Protein AF-A0A6J7JPD9-F1 (afdb_monomer_lite)

pLDDT: mean 81.33, std 16.82, range [36.91, 97.31]

Foldseek 3Di:
DEEAPDDLVVVLVCLVVVPPDYYHVQQHDDDPDDDDGPPVVVVSNVVSNPPDPPQDFQLVQFDAAAEDEDDDDPPDQLPDDDDDDDDDDDPKDGKYFYAYPQQAGAFIDTPNHTDSHNDGAAEDERGDGLVVVLVVLCVDDPSRSQPWHFYAYPSNHGRGTGGSVSSVVVVVVSVVSD

Radius of gyration: 22.22 Å; chains: 1; bounding box: 48×36×57 Å

Organism: NCBI:txid449393

Structure (mmCIF, N/CA/C/O backbone):
data_AF-A0A6J7JPD9-F1
#
_entry.id   AF-A0A6J7JPD9-F1
#
loop_
_atom_site.group_PDB
_atom_site.id
_atom_site.type_symbol
_atom_site.label_atom_id
_atom_site.label_alt_id
_atom_site.label_comp_id
_atom_site.label_asym_id
_atom_site.label_entity_id
_atom_site.label_seq_id
_atom_site.pdbx_PDB_ins_code
_atom_site.Cartn_x
_atom_site.Cartn_y
_atom_site.Cartn_z
_atom_site.occupancy
_atom_site.B_iso_or_equiv
_atom_site.auth_seq_id
_atom_site.auth_comp_id
_atom_site.auth_asym_id
_atom_site.auth_atom_id
_atom_site.pdbx_PDB_model_num
ATOM 1 N N . MET A 1 1 ? -27.620 8.299 16.646 1.00 77.81 1 MET A N 1
ATOM 2 C CA . MET A 1 1 ? -26.888 8.767 17.838 1.00 77.81 1 MET A CA 1
ATOM 3 C C . MET A 1 1 ? -27.463 8.027 19.031 1.00 77.81 1 MET A C 1
ATOM 5 O O . MET A 1 1 ? -28.676 7.868 19.067 1.00 77.81 1 MET A O 1
ATOM 9 N N . ALA A 1 2 ? -26.618 7.514 19.923 1.00 90.19 2 ALA A N 1
ATOM 10 C CA . ALA A 1 2 ? -27.039 6.839 21.150 1.00 90.19 2 ALA A CA 1
ATOM 11 C C . ALA A 1 2 ? -26.548 7.610 22.380 1.00 90.19 2 ALA A C 1
ATOM 13 O O . ALA A 1 2 ? -25.462 8.187 22.361 1.00 90.19 2 ALA A O 1
ATOM 14 N N . GLU A 1 3 ? -27.339 7.612 23.445 1.00 93.00 3 GLU A N 1
ATOM 15 C CA . GLU A 1 3 ? -27.052 8.341 24.682 1.00 93.00 3 GLU A CA 1
ATOM 16 C C . GLU A 1 3 ? -27.226 7.421 25.891 1.00 93.00 3 GLU A C 1
ATOM 18 O O . GLU A 1 3 ? -27.895 6.392 25.792 1.00 93.00 3 GLU A O 1
ATOM 23 N N . GLY A 1 4 ? -26.622 7.782 27.025 1.00 93.00 4 GLY A N 1
ATOM 24 C CA . GLY A 1 4 ? -26.762 7.027 28.272 1.00 93.00 4 GLY A CA 1
ATOM 25 C C . GLY A 1 4 ? -26.051 5.670 28.274 1.00 93.00 4 GLY A C 1
ATOM 26 O O . GLY A 1 4 ? -26.522 4.736 28.908 1.00 93.00 4 GLY A O 1
ATOM 27 N N . ILE A 1 5 ? -24.930 5.531 27.560 1.00 94.25 5 ILE A N 1
ATOM 28 C CA . ILE A 1 5 ? -24.131 4.295 27.567 1.00 94.25 5 ILE A CA 1
ATOM 29 C C . ILE A 1 5 ? -23.427 4.149 28.921 1.00 94.25 5 ILE A C 1
ATOM 31 O O . ILE A 1 5 ? -22.483 4.886 29.221 1.00 94.25 5 ILE A O 1
ATOM 35 N N . GLU A 1 6 ? -23.854 3.182 29.725 1.00 95.06 6 GLU A N 1
ATOM 36 C CA . GLU A 1 6 ? -23.340 2.978 31.083 1.00 95.06 6 GLU A CA 1
ATOM 37 C C . GLU A 1 6 ? -22.642 1.628 31.252 1.00 95.06 6 GLU A C 1
ATOM 39 O O . GLU A 1 6 ? -21.789 1.479 32.127 1.00 95.06 6 GLU A O 1
ATOM 44 N N . ARG A 1 7 ? -22.959 0.641 30.404 1.00 92.81 7 ARG A N 1
ATOM 45 C CA . ARG A 1 7 ? -22.472 -0.738 30.540 1.00 92.81 7 ARG A CA 1
ATOM 46 C C . ARG A 1 7 ? -21.752 -1.228 29.279 1.00 92.81 7 ARG A C 1
ATOM 48 O O . ARG A 1 7 ? -22.239 -1.008 28.170 1.00 92.81 7 ARG A O 1
ATOM 55 N N . PRO A 1 8 ? -20.657 -2.009 29.402 1.00 89.44 8 PRO A N 1
ATOM 56 C CA . PRO A 1 8 ? -19.958 -2.581 28.244 1.00 89.44 8 PRO A CA 1
ATOM 57 C C . PRO A 1 8 ? -20.851 -3.420 27.318 1.00 89.44 8 PRO A C 1
ATOM 59 O O . PRO A 1 8 ? -20.607 -3.487 26.117 1.00 89.44 8 PRO A O 1
ATOM 62 N N . GLY A 1 9 ? -21.890 -4.063 27.863 1.00 86.88 9 GLY A N 1
ATOM 63 C CA . GLY A 1 9 ? -22.878 -4.800 27.071 1.00 86.88 9 GLY A CA 1
ATOM 64 C C . GLY A 1 9 ? -23.703 -3.905 26.143 1.00 86.88 9 GLY A C 1
ATOM 65 O O . GLY A 1 9 ? -23.942 -4.281 25.002 1.00 86.88 9 GLY A O 1
ATOM 66 N N . GLU A 1 10 ? -24.076 -2.705 26.594 1.00 92.12 10 GLU A N 1
ATOM 67 C CA . GLU A 1 10 ? -24.809 -1.720 25.785 1.00 92.12 10 GLU A CA 1
ATOM 68 C C . GLU A 1 10 ? -23.926 -1.181 24.666 1.00 92.12 10 GLU A C 1
ATOM 70 O O . GLU A 1 10 ? -24.356 -1.115 23.517 1.00 92.12 10 GLU A O 1
ATOM 75 N N . LEU A 1 11 ? -22.663 -0.878 24.987 1.00 91.50 11 LEU A N 1
ATOM 76 C CA . LEU A 1 11 ? -21.678 -0.456 23.998 1.00 91.50 11 LEU A CA 1
ATOM 77 C C . LEU A 1 11 ? -21.506 -1.512 22.899 1.00 91.50 11 LEU A C 1
ATOM 79 O O . LEU A 1 11 ? -21.561 -1.177 21.721 1.00 91.50 11 LEU A O 1
ATOM 83 N N . ARG A 1 12 ? -21.366 -2.791 23.269 1.00 87.31 12 ARG A N 1
ATOM 84 C CA . ARG A 1 12 ? -21.269 -3.899 22.306 1.00 87.31 12 ARG A CA 1
ATOM 85 C C . ARG A 1 12 ? -22.507 -4.012 21.414 1.00 87.31 1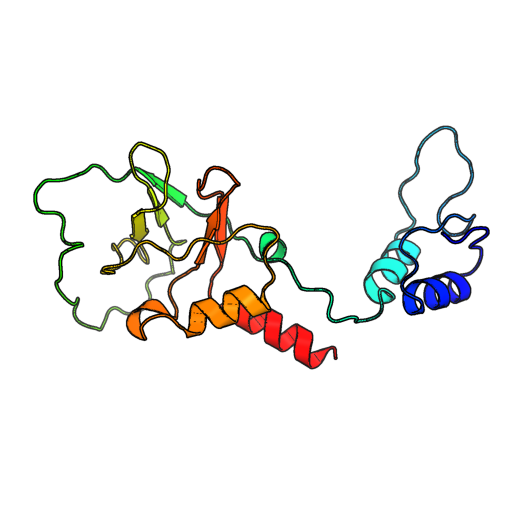2 ARG A C 1
ATOM 87 O O . ARG A 1 12 ? -22.360 -4.175 20.206 1.00 87.31 12 ARG A O 1
ATOM 94 N N . SER A 1 13 ? -23.707 -3.866 21.972 1.00 86.81 13 SER A N 1
ATOM 95 C CA . SER A 1 13 ? -24.949 -3.868 21.188 1.00 86.81 13 SER A CA 1
ATOM 96 C C . SER A 1 13 ? -25.014 -2.698 20.202 1.00 86.81 13 SER A C 1
ATOM 98 O O . SER A 1 13 ? -25.358 -2.889 19.038 1.00 86.81 13 SER A O 1
ATOM 100 N N . LEU A 1 14 ? -24.641 -1.491 20.636 1.00 89.06 14 LEU A N 1
ATOM 101 C CA . LEU A 1 14 ? -24.625 -0.296 19.786 1.00 89.06 14 LEU A CA 1
ATOM 102 C C . LEU A 1 14 ? -23.576 -0.380 18.676 1.00 89.06 14 LEU A C 1
ATOM 104 O O . LEU A 1 14 ? -23.853 0.022 17.543 1.00 89.06 14 LEU A O 1
ATOM 108 N N . LEU A 1 15 ? -22.404 -0.941 18.983 1.00 84.38 15 LEU A N 1
ATOM 109 C CA . LEU A 1 15 ? -21.395 -1.243 17.978 1.00 84.38 15 LEU A CA 1
ATOM 110 C C . LEU A 1 15 ? -21.949 -2.240 16.958 1.00 84.38 15 LEU A C 1
ATOM 112 O O . LEU A 1 15 ? -21.884 -1.950 15.769 1.00 84.38 15 LEU A O 1
ATOM 116 N N . GLY A 1 16 ? -22.573 -3.341 17.398 1.00 76.81 16 GLY A N 1
ATOM 117 C CA . GLY A 1 16 ? -23.213 -4.333 16.522 1.00 76.81 16 GLY A CA 1
ATOM 118 C C . GLY A 1 16 ? -24.285 -3.746 15.594 1.00 76.81 16 GLY A C 1
ATOM 119 O O . GLY A 1 16 ? -24.379 -4.127 14.428 1.00 76.81 16 GLY A O 1
ATOM 120 N N . LEU A 1 17 ? -25.043 -2.757 16.074 1.00 81.38 17 LEU A N 1
ATOM 121 C CA . LEU A 1 17 ? -26.030 -2.010 15.284 1.00 81.38 17 LEU A CA 1
ATOM 122 C C . LEU A 1 17 ? -25.400 -0.987 14.317 1.00 81.38 17 LEU A C 1
ATOM 124 O O . LEU A 1 17 ? -26.099 -0.428 13.472 1.00 81.38 17 LEU A O 1
ATOM 128 N N . GLY A 1 18 ? -24.089 -0.747 14.402 1.00 77.81 18 GLY A N 1
ATOM 129 C CA . GLY A 1 18 ? -23.370 0.202 13.553 1.00 77.81 18 GLY A CA 1
ATOM 130 C C . GLY A 1 18 ? -23.672 1.663 13.882 1.00 77.81 18 GLY A C 1
ATOM 131 O O . GLY A 1 18 ? -23.635 2.509 12.991 1.00 77.81 18 GLY A O 1
ATOM 132 N N . VAL A 1 19 ? -24.004 1.974 15.139 1.00 84.31 19 VAL A N 1
ATOM 133 C CA . VAL A 1 19 ? -24.279 3.351 15.563 1.00 84.31 19 VAL A CA 1
ATOM 134 C C . VAL A 1 19 ? -22.961 4.143 15.589 1.00 84.31 19 VAL A C 1
ATOM 136 O O . VAL A 1 19 ? -22.073 3.802 16.367 1.00 84.31 19 VAL A O 1
ATOM 139 N N . PRO A 1 20 ? -22.807 5.212 14.781 1.00 79.81 20 PRO A N 1
ATOM 140 C CA . PRO A 1 20 ? -21.511 5.874 14.595 1.00 79.81 20 PRO A CA 1
ATOM 141 C C . PRO A 1 20 ? -21.130 6.819 15.741 1.00 79.81 20 PRO A C 1
ATOM 143 O O . PRO A 1 20 ? -19.961 7.158 15.887 1.00 79.81 20 PRO A O 1
ATOM 146 N N . LEU A 1 21 ? -22.113 7.269 16.530 1.00 87.81 21 LEU A N 1
ATOM 147 C CA . LEU A 1 21 ? -21.941 8.259 17.593 1.00 87.81 21 LEU A CA 1
ATOM 148 C C . LEU A 1 21 ? -22.692 7.823 18.850 1.00 87.81 21 LEU A C 1
ATOM 150 O O . LEU A 1 21 ? -23.898 7.547 18.789 1.00 87.81 21 LEU A O 1
ATOM 154 N N . GLY A 1 22 ? -21.978 7.810 19.973 1.00 90.19 22 GLY A N 1
ATOM 155 C CA . GLY A 1 22 ? -22.488 7.431 21.284 1.00 90.19 22 GLY A CA 1
ATOM 156 C C . GLY A 1 22 ? -21.945 8.334 22.390 1.00 90.19 22 GLY A C 1
ATOM 157 O O . GLY A 1 22 ? -20.783 8.731 22.335 1.00 90.19 22 GLY A O 1
ATOM 158 N N . GLN A 1 23 ? -22.768 8.626 23.396 1.00 92.50 23 GLN A N 1
ATOM 159 C CA . GLN A 1 23 ? -22.349 9.282 24.637 1.00 92.50 23 GLN A CA 1
ATOM 160 C C . GLN A 1 23 ? -22.870 8.540 25.871 1.00 92.50 23 GLN A C 1
ATOM 162 O O . GLN A 1 23 ? -23.929 7.914 25.837 1.00 92.50 23 GLN A O 1
ATOM 167 N N . GLY A 1 24 ? -22.128 8.610 26.974 1.00 92.81 24 GLY A N 1
ATOM 168 C CA . GLY A 1 24 ? -22.518 8.002 28.243 1.00 92.81 24 GLY A CA 1
ATOM 169 C C . GLY A 1 24 ? -21.359 7.890 29.224 1.00 92.81 24 GLY A C 1
ATOM 170 O O . GLY A 1 24 ? -20.197 8.008 28.837 1.00 92.81 24 GLY A O 1
ATOM 171 N N . TYR A 1 25 ? -21.672 7.644 30.497 1.00 93.62 25 TYR A N 1
ATOM 172 C CA . TYR A 1 25 ? -20.682 7.613 31.580 1.00 93.62 25 TYR A CA 1
ATOM 173 C C . TYR A 1 25 ? -19.646 6.498 31.450 1.00 93.62 25 TYR A C 1
ATOM 175 O O . TYR A 1 25 ? -18.573 6.611 32.040 1.00 93.62 25 TYR A O 1
ATOM 183 N N . LEU A 1 26 ? -19.928 5.467 30.650 1.00 92.56 26 LEU A N 1
ATOM 184 C CA . LEU A 1 26 ? -18.936 4.465 30.275 1.00 92.56 26 LEU A CA 1
ATOM 185 C C . LEU A 1 26 ? -17.823 5.044 29.382 1.00 92.56 26 LEU A C 1
ATOM 187 O O . LEU A 1 26 ? -16.678 4.618 29.478 1.00 92.56 26 LEU A O 1
ATOM 191 N N . LEU A 1 27 ? -18.158 5.994 28.502 1.00 91.00 27 LEU A N 1
ATOM 192 C CA . LEU A 1 27 ? -17.224 6.618 27.553 1.00 91.00 27 LEU A CA 1
ATOM 193 C C . LEU A 1 27 ? -16.503 7.833 28.151 1.00 91.00 27 LEU A C 1
ATOM 195 O O . LEU A 1 27 ? -15.449 8.236 27.667 1.00 91.00 27 LEU A O 1
ATOM 199 N N . GLY A 1 28 ? -17.067 8.412 29.206 1.00 90.44 28 GLY A N 1
ATOM 200 C CA . GLY A 1 28 ? -16.477 9.515 29.947 1.00 90.44 28 GLY A CA 1
ATOM 201 C C . GLY A 1 28 ? -17.507 10.188 30.846 1.00 90.44 28 GLY A C 1
ATOM 202 O O . GLY A 1 28 ? -18.693 10.253 30.522 1.00 90.44 28 GLY A O 1
ATOM 203 N N . ARG A 1 29 ? -17.058 10.703 31.992 1.00 88.44 29 ARG A N 1
ATOM 204 C CA . ARG A 1 29 ? -17.892 11.556 32.848 1.00 88.44 29 ARG A CA 1
ATOM 205 C C . ARG A 1 29 ? -17.762 13.020 32.419 1.00 88.44 29 ARG A C 1
ATOM 207 O O . ARG A 1 29 ? -16.692 13.399 31.943 1.00 88.44 29 ARG A O 1
ATOM 214 N N . PRO A 1 30 ? -18.807 13.846 32.615 1.00 88.06 30 PRO A N 1
ATOM 215 C CA . PRO A 1 30 ? -18.714 15.284 32.402 1.00 88.06 30 PRO A CA 1
ATOM 216 C C . PRO A 1 30 ? -17.517 15.864 33.158 1.00 88.06 30 PRO A C 1
ATOM 218 O O . PRO A 1 30 ? -17.387 15.673 34.368 1.00 88.06 30 PRO A O 1
ATOM 221 N N . ALA A 1 31 ? -16.640 16.546 32.432 1.00 86.56 31 ALA A N 1
ATOM 222 C CA . ALA A 1 31 ? -15.437 17.162 32.965 1.00 86.56 31 ALA A CA 1
ATOM 223 C C . ALA A 1 31 ? -15.137 18.462 32.198 1.00 86.56 31 ALA A C 1
ATOM 225 O O . ALA A 1 31 ? -15.565 18.599 31.050 1.00 86.56 31 ALA A O 1
ATOM 226 N N . PRO A 1 32 ? -14.395 19.413 32.795 1.00 88.69 32 PRO A N 1
ATOM 227 C CA . PRO A 1 32 ? -14.032 20.668 32.128 1.00 88.69 32 PRO A CA 1
ATOM 228 C C . PRO A 1 32 ? -13.159 20.482 30.879 1.00 88.69 32 PRO A C 1
ATOM 230 O O . PRO A 1 32 ? -13.076 21.379 30.046 1.00 88.69 32 PRO A O 1
ATOM 233 N N . THR A 1 33 ? -12.492 19.333 30.754 1.00 90.00 33 THR A N 1
ATOM 234 C CA . THR A 1 33 ? -11.626 18.975 29.628 1.00 90.00 33 THR A CA 1
ATOM 235 C C . THR A 1 33 ? -12.004 17.605 29.073 1.00 90.00 33 THR A C 1
ATOM 237 O O . THR A 1 33 ? -12.512 16.743 29.794 1.00 90.00 33 THR A O 1
ATOM 240 N N . MET A 1 34 ? -11.742 17.385 27.781 1.00 82.94 34 MET A N 1
ATOM 241 C CA . MET A 1 34 ? -11.881 16.057 27.183 1.00 82.94 34 MET A CA 1
ATOM 242 C C . MET A 1 34 ? -10.825 15.117 27.766 1.00 82.94 34 MET A C 1
ATOM 244 O O . MET A 1 34 ? -9.627 15.332 27.592 1.00 82.94 34 MET A O 1
ATOM 248 N N . ALA A 1 35 ? -11.281 14.075 28.455 1.00 85.19 35 ALA A N 1
ATOM 249 C CA . ALA A 1 35 ? -10.418 13.043 29.005 1.00 85.19 35 ALA A CA 1
ATOM 250 C C . ALA A 1 35 ? -10.122 11.954 27.965 1.00 85.19 35 ALA A C 1
ATOM 252 O O . ALA A 1 35 ? -10.943 11.657 27.095 1.00 85.19 35 ALA A O 1
ATOM 253 N N . THR A 1 36 ? -8.955 11.324 28.087 1.00 88.00 36 THR A N 1
ATOM 254 C CA . THR A 1 36 ? -8.625 10.120 27.320 1.00 88.00 36 THR A CA 1
ATOM 255 C C . THR A 1 36 ? -9.548 8.976 27.728 1.00 88.00 36 THR A C 1
ATOM 257 O O . THR A 1 36 ? -9.831 8.782 28.911 1.00 88.00 36 THR A O 1
ATOM 260 N N . LEU A 1 37 ? -9.994 8.194 26.746 1.00 87.88 37 LEU A N 1
ATOM 261 C CA . LEU A 1 37 ? -10.820 7.021 26.994 1.00 87.88 37 LEU A CA 1
ATOM 262 C C . LEU A 1 37 ? -10.025 5.949 27.775 1.00 87.88 37 LEU A C 1
ATOM 264 O O . LEU A 1 37 ? -8.874 5.682 27.413 1.00 87.88 37 LEU A O 1
ATOM 268 N N . PRO A 1 38 ? -10.615 5.298 28.796 1.00 86.12 38 PRO A N 1
ATOM 269 C CA . PRO A 1 38 ? -9.989 4.170 29.483 1.00 86.12 38 PRO A CA 1
ATOM 270 C C . PRO A 1 38 ? -9.554 3.059 28.511 1.00 86.12 38 PRO A C 1
ATOM 272 O O . PRO A 1 38 ? -10.243 2.768 27.530 1.00 86.12 38 PRO A O 1
ATOM 275 N N . ALA A 1 39 ? -8.389 2.450 28.757 1.00 82.50 39 ALA A N 1
ATOM 276 C CA . ALA A 1 39 ? -7.738 1.537 27.810 1.00 82.50 39 ALA A CA 1
ATOM 277 C C . ALA A 1 39 ? -8.553 0.264 27.513 1.00 82.50 39 ALA A C 1
ATOM 279 O O . ALA A 1 39 ? -8.525 -0.246 26.391 1.00 82.50 39 ALA A O 1
ATOM 280 N N . ASP A 1 40 ? -9.294 -0.222 28.504 1.00 84.62 40 ASP A N 1
ATOM 281 C CA . ASP A 1 40 ? -10.230 -1.341 28.416 1.00 84.62 40 ASP A CA 1
ATOM 282 C C . ASP A 1 40 ? -11.423 -1.010 27.508 1.00 84.62 40 ASP A C 1
ATOM 284 O O . ASP A 1 40 ? -11.745 -1.779 26.601 1.00 84.62 40 ASP A O 1
ATOM 288 N N . ILE A 1 41 ? -12.019 0.175 27.659 1.00 88.25 41 ILE A N 1
ATOM 289 C CA . ILE A 1 41 ? -13.121 0.640 26.804 1.00 88.25 41 ILE A CA 1
ATOM 290 C C . ILE A 1 41 ? -12.623 0.929 25.384 1.00 88.25 41 ILE A C 1
ATOM 292 O O . ILE A 1 41 ? -13.283 0.574 24.406 1.00 88.25 41 ILE A O 1
ATOM 296 N N . ALA A 1 42 ? -11.421 1.491 25.245 1.00 86.00 42 ALA A N 1
ATOM 297 C CA . ALA A 1 42 ? -10.755 1.645 23.956 1.00 86.00 42 ALA A CA 1
ATOM 298 C C . ALA A 1 42 ? -10.468 0.292 23.283 1.00 86.00 42 ALA A C 1
ATOM 300 O O . ALA A 1 42 ? -10.488 0.203 22.057 1.00 86.00 42 ALA A O 1
ATOM 301 N N . GLY A 1 43 ? -10.181 -0.759 24.058 1.00 79.75 43 GLY A N 1
ATOM 302 C CA . GLY A 1 43 ? -10.100 -2.144 23.581 1.00 79.75 43 GLY A CA 1
ATOM 303 C C . GLY A 1 43 ? -11.442 -2.622 23.035 1.00 79.75 43 GLY A C 1
ATOM 304 O O . GLY A 1 43 ? -11.536 -2.958 21.863 1.00 79.75 43 GLY A O 1
ATOM 305 N N . VAL A 1 44 ? -12.516 -2.498 23.818 1.00 82.50 44 VAL A N 1
ATOM 306 C CA . VAL A 1 44 ? -13.878 -2.878 23.395 1.00 82.50 44 VAL A CA 1
ATOM 307 C C . VAL A 1 44 ? -14.338 -2.129 22.140 1.00 82.50 44 VAL A C 1
ATOM 309 O O . VAL A 1 44 ? -15.002 -2.718 21.295 1.00 82.50 44 VAL A O 1
ATOM 312 N N . LEU A 1 45 ? -13.988 -0.852 21.970 1.00 84.00 45 LEU A N 1
ATOM 313 C CA . LEU A 1 45 ? -14.283 -0.109 20.737 1.00 84.00 45 LEU A CA 1
ATOM 314 C C . LEU A 1 45 ? -13.468 -0.593 19.531 1.00 84.00 45 LEU A C 1
ATOM 316 O O . LEU A 1 45 ? -13.936 -0.471 18.400 1.00 84.00 45 LEU A O 1
ATOM 320 N N . ARG A 1 46 ? -12.245 -1.086 19.746 1.00 78.56 46 ARG A N 1
ATOM 321 C CA . ARG A 1 46 ? -11.404 -1.661 18.686 1.00 78.56 46 ARG A CA 1
ATOM 322 C C . ARG A 1 46 ? -11.894 -3.055 18.297 1.00 78.56 46 ARG A C 1
ATOM 324 O O . ARG A 1 46 ? -12.047 -3.311 17.108 1.00 78.56 46 ARG A O 1
ATOM 331 N N . ASP A 1 47 ? -12.203 -3.886 19.287 1.00 69.12 47 ASP A N 1
ATOM 332 C CA . ASP A 1 47 ? -12.582 -5.295 19.130 1.00 69.12 47 ASP A CA 1
ATOM 333 C C . ASP A 1 47 ? -14.058 -5.470 18.752 1.00 69.12 47 ASP A C 1
ATOM 335 O O . ASP A 1 47 ? -14.434 -6.371 18.011 1.00 69.12 47 ASP A O 1
ATOM 339 N N . GLY A 1 48 ? -14.914 -4.610 19.303 1.00 58.62 48 GLY A N 1
ATOM 340 C CA . GLY A 1 48 ? -16.365 -4.691 19.201 1.00 58.62 48 GLY A CA 1
ATOM 341 C C . GLY A 1 48 ? -16.943 -3.947 18.010 1.00 58.62 48 GLY A C 1
ATOM 342 O O . GLY A 1 48 ? -18.146 -4.058 17.795 1.00 58.62 48 GLY A O 1
ATOM 343 N N . ARG A 1 49 ? -16.133 -3.205 17.236 1.00 59.94 49 ARG A N 1
ATOM 344 C CA . ARG A 1 49 ? -16.528 -2.787 15.885 1.00 59.94 49 ARG A CA 1
ATOM 345 C C . ARG A 1 49 ? -16.931 -4.068 15.164 1.00 59.94 49 ARG A C 1
ATOM 347 O O . ARG A 1 49 ? -16.042 -4.876 14.901 1.00 59.94 49 ARG A O 1
ATOM 354 N N . PRO A 1 50 ? -18.229 -4.301 14.887 1.00 47.84 50 PRO A N 1
ATOM 355 C CA . PRO A 1 50 ? -18.602 -5.475 14.133 1.00 47.84 50 PRO A CA 1
ATOM 356 C C . PRO A 1 50 ? -17.778 -5.431 12.859 1.00 47.84 50 PRO A C 1
ATOM 358 O O . PRO A 1 50 ? -17.666 -4.369 12.233 1.00 47.84 50 PRO A O 1
ATOM 361 N N . GLY A 1 51 ? -17.195 -6.573 12.508 1.00 47.59 51 GLY A N 1
ATOM 362 C CA . GLY A 1 51 ? -16.731 -6.847 11.163 1.00 47.59 51 GLY A CA 1
ATOM 363 C C . GLY A 1 51 ? -17.906 -6.695 10.202 1.00 47.59 51 GLY A C 1
ATOM 364 O O . GLY A 1 51 ? -18.473 -7.659 9.714 1.00 47.59 51 GLY A O 1
ATOM 365 N N . ARG A 1 52 ? -18.299 -5.456 9.916 1.00 41.19 52 ARG A N 1
ATOM 366 C CA . ARG A 1 52 ? -18.657 -5.107 8.560 1.00 41.19 52 ARG A CA 1
ATOM 367 C C . ARG A 1 52 ? -17.347 -5.216 7.799 1.00 41.19 52 ARG A C 1
ATOM 369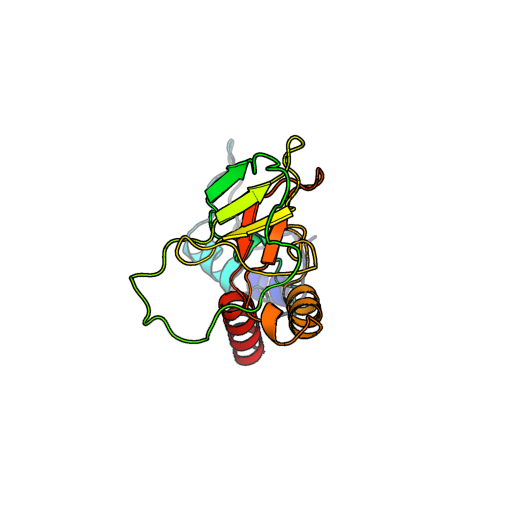 O O . ARG A 1 52 ? -16.316 -4.773 8.306 1.00 41.19 52 ARG A O 1
ATOM 376 N N . GLY A 1 53 ? -17.393 -5.743 6.584 1.00 46.47 53 GLY A N 1
ATOM 377 C CA . GLY A 1 53 ? -16.414 -5.403 5.558 1.00 46.47 53 GLY A CA 1
ATOM 378 C C . GLY A 1 53 ? -16.419 -3.889 5.325 1.00 46.47 53 GLY A C 1
ATOM 379 O O . GLY A 1 53 ? -16.918 -3.408 4.318 1.00 46.47 53 GLY A O 1
ATOM 380 N N . GLY A 1 54 ? -15.950 -3.120 6.307 1.00 47.91 54 GLY A N 1
ATOM 381 C CA . GLY A 1 54 ? -15.600 -1.731 6.158 1.00 47.91 54 GLY A CA 1
ATOM 382 C C . GLY A 1 54 ? -14.355 -1.747 5.308 1.00 47.91 54 GLY A C 1
ATOM 383 O O . GLY A 1 54 ? -13.338 -2.296 5.738 1.00 47.91 54 GLY A O 1
ATOM 384 N N . ALA A 1 55 ? -14.490 -1.225 4.094 1.00 56.09 55 ALA A N 1
ATOM 385 C CA . ALA A 1 55 ? -13.411 -1.035 3.147 1.00 56.09 55 ALA A CA 1
ATOM 386 C C . ALA A 1 55 ? -12.136 -0.635 3.899 1.00 56.09 55 ALA A C 1
ATOM 388 O O . ALA A 1 55 ? -12.042 0.467 4.447 1.00 56.09 55 ALA A O 1
ATOM 389 N N . ARG A 1 56 ? -11.171 -1.559 4.001 1.00 77.19 56 ARG A N 1
ATOM 390 C CA . ARG A 1 56 ? -9.856 -1.210 4.536 1.00 77.19 56 ARG A CA 1
ATOM 391 C C . ARG A 1 56 ? -9.265 -0.212 3.573 1.00 77.19 56 ARG A C 1
ATOM 393 O O . ARG A 1 56 ? -9.269 -0.477 2.379 1.00 77.19 56 ARG A O 1
ATOM 400 N N . VAL A 1 57 ? -8.787 0.914 4.079 1.00 90.50 57 VAL A N 1
ATOM 401 C CA . VAL A 1 57 ? -8.213 1.950 3.226 1.00 90.50 57 VAL A CA 1
ATOM 402 C C . VAL A 1 57 ? -6.702 1.816 3.140 1.00 90.50 57 VAL A C 1
ATOM 404 O O . VAL A 1 57 ? -6.042 1.347 4.077 1.00 90.50 57 VAL A O 1
ATOM 407 N N . VAL A 1 58 ? -6.164 2.226 1.998 1.00 91.38 58 VAL A N 1
ATOM 408 C CA . VAL A 1 58 ? -4.744 2.148 1.661 1.00 91.38 58 VAL A CA 1
ATOM 409 C C . VAL A 1 58 ? -3.854 2.830 2.694 1.00 91.38 58 VAL A C 1
ATOM 411 O O . VAL A 1 58 ? -2.781 2.309 2.976 1.00 91.38 58 VAL A O 1
ATOM 414 N N . SER A 1 59 ? -4.292 3.940 3.294 1.00 89.31 59 SER A N 1
ATOM 415 C CA . SER A 1 59 ? -3.506 4.714 4.265 1.00 89.31 59 SER A CA 1
ATOM 416 C C . SER A 1 59 ? -2.952 3.880 5.425 1.00 89.31 59 SER A C 1
ATOM 418 O O . SER A 1 59 ? -1.887 4.191 5.943 1.00 89.31 59 SER A O 1
ATOM 420 N N . SER A 1 60 ? -3.629 2.790 5.799 1.00 86.69 60 SER A N 1
ATOM 421 C CA . SER A 1 60 ? -3.180 1.868 6.854 1.00 86.69 60 SER A CA 1
ATOM 422 C C . SER A 1 60 ? -2.012 0.950 6.463 1.00 86.69 60 SER A C 1
ATOM 424 O O . SER A 1 60 ? -1.486 0.248 7.323 1.00 86.69 60 SER A O 1
ATOM 426 N N . LEU A 1 61 ? -1.639 0.923 5.181 1.00 91.81 61 LEU A N 1
ATOM 427 C CA . LEU A 1 61 ? -0.609 0.054 4.603 1.00 91.81 61 LEU A CA 1
ATOM 428 C C . LEU A 1 61 ? 0.541 0.840 3.959 1.00 91.81 61 LEU A C 1
ATOM 430 O O . LEU A 1 61 ? 1.407 0.230 3.336 1.00 91.81 61 LEU A O 1
ATOM 434 N N . VAL A 1 62 ? 0.511 2.172 4.033 1.00 91.38 62 VAL A N 1
ATOM 435 C CA . VAL A 1 62 ? 1.536 3.020 3.420 1.00 91.38 62 VAL A CA 1
ATOM 436 C C . VAL A 1 62 ? 2.823 2.903 4.222 1.00 91.38 62 VAL A C 1
ATOM 438 O O . VAL A 1 62 ? 2.837 3.137 5.428 1.00 91.38 62 VAL A O 1
ATOM 441 N N . GLU A 1 63 ? 3.895 2.555 3.525 1.00 88.88 63 GLU A N 1
ATOM 442 C CA . GLU A 1 63 ? 5.263 2.585 4.020 1.00 88.88 63 GLU A CA 1
ATOM 443 C C . GLU A 1 63 ? 5.969 3.826 3.455 1.00 88.88 63 GLU A C 1
ATOM 445 O O . GLU A 1 63 ? 5.672 4.274 2.338 1.00 88.88 63 GLU A O 1
ATOM 450 N N . ASP A 1 64 ? 6.900 4.386 4.228 1.00 82.88 64 ASP A N 1
ATOM 451 C CA . ASP A 1 64 ? 7.698 5.527 3.785 1.00 82.88 64 ASP A CA 1
ATOM 452 C C . ASP A 1 64 ? 8.500 5.150 2.536 1.00 82.88 64 ASP A C 1
ATOM 454 O O . ASP A 1 64 ? 9.159 4.110 2.479 1.00 82.88 64 ASP A O 1
ATOM 458 N N . ALA A 1 65 ? 8.454 6.019 1.530 1.00 79.88 65 ALA A N 1
ATOM 459 C CA . ALA A 1 65 ? 9.199 5.839 0.296 1.00 79.88 65 ALA A CA 1
ATOM 460 C C . ALA A 1 65 ? 10.276 6.908 0.166 1.00 79.88 65 ALA A C 1
ATOM 462 O O . ALA A 1 65 ? 10.044 8.090 0.430 1.00 79.88 65 ALA A O 1
ATOM 463 N N . VAL A 1 66 ? 11.448 6.507 -0.319 1.00 89.94 66 VAL A N 1
ATOM 464 C CA . VAL A 1 66 ? 12.461 7.473 -0.738 1.00 89.94 66 VAL A CA 1
ATOM 465 C C . VAL A 1 66 ? 12.008 8.069 -2.066 1.00 89.94 66 VAL A C 1
ATOM 467 O O . VAL A 1 66 ? 11.722 7.342 -3.014 1.00 89.94 66 VAL A O 1
ATOM 470 N N . VAL A 1 67 ? 11.944 9.395 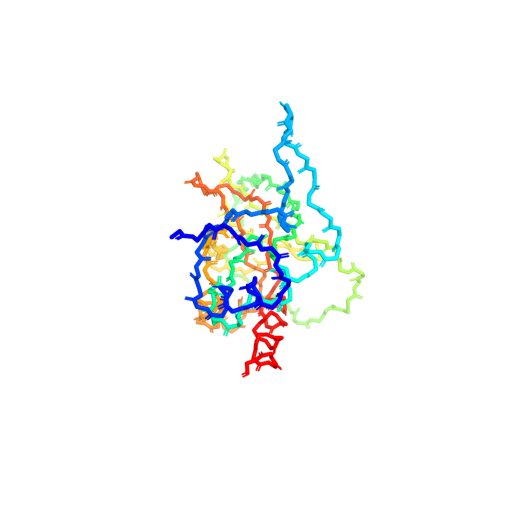-2.155 1.00 90.38 67 VAL A N 1
ATOM 471 C CA . VAL A 1 67 ? 11.553 10.099 -3.383 1.00 90.38 67 VAL A CA 1
ATOM 472 C C . VAL A 1 67 ? 12.788 10.731 -4.011 1.00 90.38 67 VAL A C 1
ATOM 474 O O . VAL A 1 67 ? 13.537 11.441 -3.339 1.00 90.38 67 VAL A O 1
ATOM 477 N N . ARG A 1 68 ? 13.007 10.495 -5.309 1.00 91.19 68 ARG A N 1
ATOM 478 C CA . ARG A 1 68 ? 14.129 11.076 -6.054 1.00 91.19 68 ARG A CA 1
ATOM 479 C C . ARG A 1 68 ? 13.652 11.734 -7.339 1.00 91.19 68 ARG A C 1
ATOM 481 O O . ARG A 1 68 ? 12.956 11.124 -8.147 1.00 91.19 68 ARG A O 1
ATOM 488 N N . THR A 1 69 ? 14.070 12.976 -7.559 1.00 88.31 69 THR A N 1
ATOM 489 C CA . THR A 1 69 ? 13.824 13.658 -8.830 1.00 88.31 69 THR A CA 1
ATOM 490 C C . THR A 1 69 ? 14.677 13.028 -9.920 1.00 88.31 69 THR A C 1
ATOM 492 O O . THR A 1 69 ? 15.907 12.979 -9.822 1.00 88.31 69 THR A O 1
ATOM 495 N N . ARG A 1 70 ? 14.029 12.568 -10.985 1.00 79.75 70 ARG A N 1
ATOM 496 C CA . ARG A 1 70 ? 14.708 12.073 -12.172 1.00 79.75 70 ARG A CA 1
ATOM 497 C C . ARG A 1 70 ? 15.178 13.257 -13.001 1.00 79.75 70 ARG A C 1
ATOM 499 O O . ARG A 1 70 ? 14.380 14.072 -13.455 1.00 79.75 70 ARG A O 1
ATOM 506 N N . ARG A 1 71 ? 16.485 13.334 -13.242 1.00 69.19 71 ARG A N 1
ATOM 507 C CA . ARG A 1 71 ? 17.016 14.232 -14.268 1.00 69.19 71 ARG A CA 1
ATOM 508 C C . ARG A 1 71 ? 16.724 13.601 -15.622 1.00 69.19 71 ARG A C 1
ATOM 510 O O . ARG A 1 71 ? 17.154 12.480 -15.862 1.00 69.19 71 ARG A O 1
ATOM 517 N N . SER A 1 72 ? 15.980 14.298 -16.476 1.00 53.03 72 SER A N 1
ATOM 518 C CA . SER A 1 72 ? 15.786 13.879 -17.865 1.00 53.03 72 SER A CA 1
ATOM 519 C C . SER A 1 72 ? 17.156 13.803 -18.542 1.00 53.03 72 SER A C 1
ATOM 521 O O . SER A 1 72 ? 17.819 14.828 -18.710 1.00 53.03 72 SER A O 1
ATOM 523 N N . VAL A 1 73 ? 17.616 12.594 -18.866 1.00 50.50 73 VAL A N 1
ATOM 524 C CA . VAL A 1 73 ? 18.834 12.392 -19.656 1.00 50.50 73 VAL A CA 1
ATOM 525 C C . VAL A 1 73 ? 18.401 12.026 -21.077 1.00 50.50 73 VAL A C 1
ATOM 527 O O . VAL A 1 73 ? 17.595 11.109 -21.244 1.00 50.50 73 VAL A O 1
ATOM 530 N N . PRO A 1 74 ? 18.892 12.708 -22.126 1.00 37.84 74 PRO A N 1
ATOM 531 C CA . PRO A 1 74 ? 18.631 12.292 -23.501 1.00 37.84 74 PRO A CA 1
ATOM 532 C C . PRO A 1 74 ? 19.082 10.834 -23.717 1.00 37.84 74 PRO A C 1
ATOM 534 O O . PRO A 1 74 ? 20.243 10.517 -23.471 1.00 37.84 74 PRO A O 1
ATOM 537 N N . GLY A 1 75 ? 18.177 9.952 -24.167 1.00 49.81 75 GLY A N 1
ATOM 538 C CA . GLY A 1 75 ? 18.460 8.518 -24.383 1.00 49.81 75 GLY A CA 1
ATOM 539 C C . GLY A 1 75 ? 18.068 7.577 -23.233 1.00 49.81 75 GLY A C 1
ATOM 540 O O . GLY A 1 75 ? 18.567 6.458 -23.161 1.00 49.81 75 GLY A O 1
ATOM 541 N N . ASP A 1 76 ? 17.197 8.026 -22.331 1.00 48.38 76 ASP A N 1
ATOM 542 C CA . ASP A 1 76 ? 16.810 7.310 -21.115 1.00 48.38 76 ASP A CA 1
ATOM 543 C C . ASP A 1 76 ? 16.189 5.900 -21.366 1.00 48.38 76 ASP A C 1
ATOM 545 O O . ASP A 1 76 ? 15.182 5.781 -22.078 1.00 48.38 76 ASP A O 1
ATOM 549 N N . PRO A 1 77 ? 16.740 4.818 -20.772 1.00 49.66 77 PRO A N 1
ATOM 550 C CA . PRO A 1 77 ? 16.402 3.423 -21.083 1.00 49.66 77 PRO A CA 1
ATOM 551 C C . PRO A 1 77 ? 15.022 2.921 -20.617 1.00 49.66 77 PRO A C 1
ATOM 553 O O . PRO A 1 77 ? 14.740 1.729 -20.755 1.00 49.66 77 PRO A O 1
ATOM 556 N N . LEU A 1 78 ? 14.099 3.776 -20.151 1.00 50.19 78 LEU A N 1
ATOM 557 C CA . LEU A 1 78 ? 12.688 3.346 -20.036 1.00 50.19 78 LEU A CA 1
ATOM 558 C C . LEU A 1 78 ? 12.063 2.988 -21.399 1.00 50.19 78 LEU A C 1
ATOM 560 O O . LEU A 1 78 ? 11.013 2.345 -21.454 1.00 50.19 78 LEU A O 1
ATOM 564 N N . VAL A 1 79 ? 12.740 3.306 -22.506 1.00 49.78 79 VAL A N 1
ATOM 565 C CA . VAL A 1 79 ? 12.466 2.715 -23.819 1.00 49.78 79 VAL A CA 1
ATOM 566 C C . VAL A 1 79 ? 13.270 1.419 -23.991 1.00 49.78 79 VAL A C 1
ATOM 568 O O . VAL A 1 79 ? 14.265 1.357 -24.699 1.00 49.78 79 VAL A O 1
ATOM 571 N N . GLY A 1 80 ? 12.775 0.358 -23.353 1.00 46.25 80 GLY A N 1
ATOM 572 C CA . GLY A 1 80 ? 12.869 -1.018 -23.841 1.00 46.25 80 GLY A CA 1
ATOM 573 C C . GLY A 1 80 ? 14.258 -1.648 -23.983 1.00 46.25 80 GLY A C 1
ATOM 574 O O . GLY A 1 80 ? 14.731 -1.844 -25.094 1.00 46.25 80 GLY A O 1
ATOM 575 N N . THR A 1 81 ? 14.775 -2.201 -22.890 1.00 40.19 81 THR A N 1
ATOM 576 C CA . THR A 1 81 ? 15.554 -3.452 -22.936 1.00 40.19 81 THR A CA 1
ATOM 577 C C . THR A 1 81 ? 15.155 -4.323 -21.743 1.00 40.19 81 THR A C 1
ATOM 579 O O . THR A 1 81 ? 15.240 -3.845 -20.612 1.00 40.19 81 THR A O 1
ATOM 582 N N . PRO A 1 82 ? 14.708 -5.578 -21.945 1.00 38.72 82 PRO A N 1
ATOM 583 C CA . PRO A 1 82 ? 14.489 -6.499 -20.837 1.00 38.72 82 PRO A CA 1
ATOM 584 C C . PRO A 1 82 ? 15.827 -6.783 -20.148 1.00 38.72 82 PRO A C 1
ATOM 586 O O . PRO A 1 82 ? 16.800 -7.133 -20.816 1.00 38.72 82 PRO A O 1
ATOM 589 N N . HIS A 1 83 ? 15.886 -6.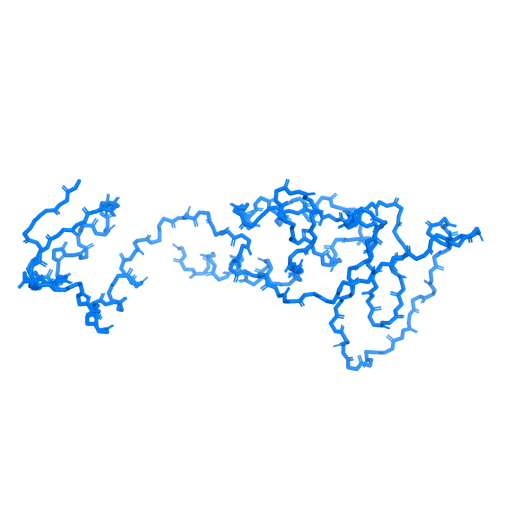644 -18.825 1.00 45.88 83 HIS A N 1
ATOM 590 C CA . HIS A 1 83 ? 17.068 -7.040 -18.062 1.00 45.88 83 HIS A CA 1
ATOM 591 C C . HIS A 1 83 ? 17.090 -8.567 -17.860 1.00 45.88 83 HIS A C 1
ATOM 593 O O . HIS A 1 83 ? 16.024 -9.175 -17.692 1.00 45.88 83 HIS A O 1
ATOM 599 N N . PRO A 1 84 ? 18.271 -9.214 -17.901 1.00 37.28 84 PRO A N 1
ATOM 600 C CA . PRO A 1 84 ? 18.377 -10.647 -17.680 1.00 37.28 84 PRO A CA 1
ATOM 601 C C . PRO A 1 84 ? 17.939 -10.983 -16.251 1.00 37.28 84 PRO A C 1
ATOM 603 O O . PRO A 1 84 ? 18.344 -10.345 -15.282 1.00 37.28 84 PRO A O 1
ATOM 606 N N . ARG A 1 85 ? 17.077 -11.995 -16.128 1.00 42.91 85 ARG A N 1
ATOM 607 C CA . ARG A 1 85 ? 16.670 -12.558 -14.839 1.00 42.91 85 ARG A CA 1
ATOM 608 C C . ARG A 1 85 ? 17.894 -13.129 -14.126 1.00 42.91 85 ARG A C 1
ATOM 610 O O . ARG A 1 85 ? 18.517 -14.046 -14.653 1.00 42.91 85 ARG A O 1
ATOM 617 N N . GLY A 1 86 ? 18.149 -12.656 -12.910 1.00 46.22 86 GLY A N 1
ATOM 618 C CA . GLY A 1 86 ? 19.031 -13.326 -11.959 1.00 46.22 86 GLY A CA 1
ATOM 619 C C . GLY A 1 86 ? 20.001 -12.385 -11.260 1.00 46.22 86 GLY A C 1
ATOM 620 O O . GLY A 1 86 ? 21.135 -12.243 -11.699 1.00 46.22 86 GLY A O 1
ATOM 621 N N . VAL A 1 87 ? 19.580 -11.824 -10.127 1.00 36.91 87 VAL A N 1
ATOM 622 C CA . VAL A 1 87 ? 20.493 -11.403 -9.059 1.00 36.91 87 VAL A CA 1
ATOM 623 C C . VAL A 1 87 ? 19.874 -11.882 -7.747 1.00 36.91 87 VAL A C 1
ATOM 625 O O . VAL A 1 87 ? 18.671 -11.732 -7.534 1.00 36.91 87 VAL A O 1
ATOM 628 N N . ALA A 1 88 ? 20.673 -12.561 -6.923 1.00 39.47 88 ALA A N 1
ATOM 629 C CA . ALA A 1 88 ? 20.270 -13.000 -5.591 1.00 39.47 88 ALA A CA 1
ATOM 630 C C . ALA A 1 88 ? 19.904 -11.781 -4.722 1.00 39.47 88 ALA A C 1
ATOM 632 O O . ALA A 1 88 ? 20.511 -10.726 -4.914 1.00 39.47 88 ALA A O 1
ATOM 633 N N . PRO A 1 89 ? 18.957 -11.897 -3.773 1.00 39.88 89 PRO A N 1
ATOM 634 C CA . PRO A 1 89 ? 18.557 -10.762 -2.955 1.00 39.88 89 PRO A CA 1
ATOM 635 C C . PRO A 1 89 ? 19.735 -10.330 -2.075 1.00 39.88 89 PRO A C 1
ATOM 637 O O . PRO A 1 89 ? 20.101 -11.005 -1.112 1.00 39.88 89 PRO A O 1
ATOM 640 N N . VAL A 1 90 ? 20.344 -9.201 -2.430 1.00 41.22 90 VAL A N 1
ATOM 641 C CA . VAL A 1 90 ? 21.047 -8.348 -1.469 1.00 41.22 90 VAL A CA 1
ATOM 642 C C . VAL A 1 90 ? 19.955 -7.723 -0.594 1.00 41.22 90 VAL A C 1
ATOM 644 O O . VAL A 1 90 ? 18.828 -7.584 -1.061 1.00 41.22 90 VAL A O 1
ATOM 647 N N . ALA A 1 91 ? 20.236 -7.447 0.684 1.00 46.09 91 ALA A N 1
ATOM 648 C CA . ALA A 1 91 ? 19.246 -6.916 1.626 1.00 46.09 91 ALA A CA 1
ATOM 649 C C . ALA A 1 91 ? 18.394 -5.821 0.962 1.00 46.09 91 ALA A C 1
ATOM 651 O O . ALA A 1 91 ? 18.949 -4.819 0.519 1.00 46.09 91 ALA A O 1
ATOM 652 N N . ALA A 1 92 ? 17.085 -6.072 0.838 1.00 53.81 92 ALA A N 1
ATOM 653 C CA . ALA A 1 92 ? 16.196 -5.260 0.018 1.00 53.81 92 ALA A CA 1
ATOM 654 C C . ALA A 1 92 ? 16.210 -3.814 0.519 1.00 53.81 92 ALA A C 1
ATOM 656 O O . ALA A 1 92 ? 15.762 -3.527 1.633 1.00 53.81 92 ALA A O 1
ATOM 657 N N . GLU A 1 93 ? 16.761 -2.911 -0.287 1.00 65.62 93 GLU A N 1
ATOM 658 C CA . GLU A 1 93 ? 16.643 -1.485 -0.018 1.00 65.62 93 GLU A CA 1
ATOM 659 C C . GLU A 1 93 ? 15.188 -1.067 -0.259 1.00 65.62 93 GLU A C 1
ATOM 661 O O . GLU A 1 9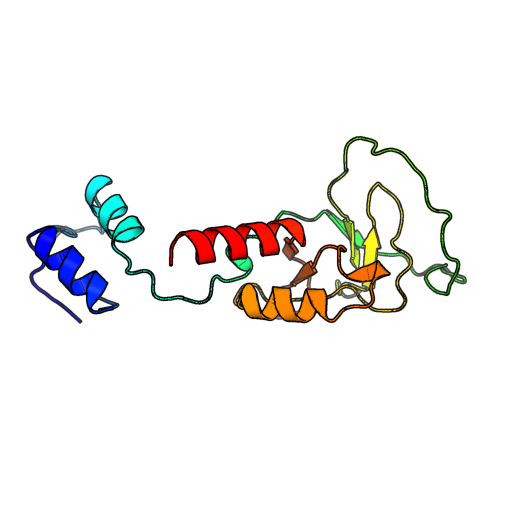3 ? 14.506 -1.597 -1.142 1.00 65.62 93 GLU A O 1
ATOM 666 N N . ALA A 1 94 ? 14.689 -0.126 0.546 1.00 76.06 94 ALA A N 1
ATOM 667 C CA . ALA A 1 94 ? 13.337 0.391 0.369 1.00 76.06 94 ALA A CA 1
ATOM 668 C C . ALA A 1 94 ? 13.169 0.946 -1.062 1.00 76.06 94 ALA A C 1
ATOM 670 O O . ALA A 1 94 ? 14.072 1.624 -1.563 1.00 76.06 94 ALA A O 1
ATOM 671 N N . PRO A 1 95 ? 12.033 0.687 -1.734 1.00 87.56 95 PRO A N 1
ATOM 672 C CA . PRO A 1 95 ? 11.831 1.132 -3.106 1.00 87.56 95 PRO A CA 1
ATOM 673 C C . PRO A 1 95 ? 11.879 2.662 -3.208 1.00 87.56 95 PRO A C 1
ATOM 675 O O . PRO A 1 95 ? 11.354 3.384 -2.355 1.00 87.56 95 PRO A O 1
ATOM 678 N N . VAL A 1 96 ? 12.486 3.158 -4.288 1.00 92.12 96 VAL A N 1
ATOM 679 C CA . VAL A 1 96 ? 12.608 4.593 -4.569 1.00 92.12 96 VAL A CA 1
ATOM 680 C C . VAL A 1 96 ? 11.561 4.993 -5.602 1.00 92.12 96 VAL A C 1
ATOM 682 O O . VAL A 1 96 ? 11.491 4.416 -6.688 1.00 92.12 96 VAL A O 1
ATOM 685 N N . VAL A 1 97 ? 10.765 6.016 -5.303 1.00 93.88 97 VAL A N 1
ATOM 686 C CA . VAL A 1 97 ? 9.841 6.619 -6.267 1.00 93.88 97 VAL A CA 1
ATOM 687 C C . VAL A 1 97 ? 10.579 7.688 -7.061 1.00 93.88 97 VAL A C 1
ATOM 689 O O . VAL A 1 97 ? 11.057 8.681 -6.507 1.00 93.88 97 VAL A O 1
ATOM 692 N N . LEU A 1 98 ? 10.649 7.498 -8.377 1.00 93.56 98 LEU A N 1
ATOM 693 C CA . LEU A 1 98 ? 11.189 8.493 -9.293 1.00 93.56 98 LEU A CA 1
ATOM 694 C C . LEU A 1 98 ? 10.091 9.482 -9.670 1.00 93.56 98 LEU A C 1
ATOM 696 O O . LEU A 1 98 ? 9.042 9.070 -10.172 1.00 93.56 98 LEU A O 1
ATOM 700 N N . VAL A 1 99 ? 10.348 10.774 -9.481 1.00 92.69 99 VAL A N 1
ATOM 701 C CA . VAL A 1 99 ? 9.424 11.862 -9.839 1.00 92.69 99 VAL A CA 1
ATOM 702 C C . VAL A 1 99 ? 10.007 12.779 -10.909 1.00 92.69 99 VAL A C 1
ATOM 704 O O . VAL A 1 99 ? 11.227 12.901 -11.028 1.00 92.69 99 VAL A O 1
ATOM 707 N N . ASP A 1 100 ? 9.146 13.414 -11.699 1.00 89.81 100 ASP A N 1
ATOM 708 C CA . ASP A 1 100 ? 9.546 14.505 -12.593 1.00 89.81 100 ASP A CA 1
ATOM 709 C C . ASP A 1 100 ? 9.775 15.828 -11.835 1.00 89.81 100 ASP A C 1
ATOM 711 O O . ASP A 1 100 ? 9.743 15.889 -10.603 1.00 89.81 100 ASP A O 1
ATOM 715 N N . GLU A 1 101 ? 10.035 16.903 -12.580 1.00 89.25 101 GLU A N 1
ATOM 716 C CA . GLU A 1 101 ? 10.249 18.253 -12.045 1.00 89.25 101 GLU A CA 1
ATOM 717 C C . GLU A 1 101 ? 9.025 18.844 -11.328 1.00 89.25 101 GLU A C 1
ATOM 719 O O . GLU A 1 101 ? 9.168 19.763 -10.522 1.00 89.25 101 GLU A O 1
ATOM 724 N N . HIS A 1 102 ? 7.832 18.295 -11.568 1.00 88.31 102 HIS A N 1
ATOM 725 C CA . HIS A 1 102 ? 6.597 18.692 -10.895 1.00 88.31 102 HIS A CA 1
ATOM 726 C C . HIS A 1 102 ? 6.297 17.837 -9.654 1.00 88.31 102 HIS A C 1
ATOM 728 O O . HIS A 1 102 ? 5.327 18.104 -8.940 1.00 88.31 102 HIS A O 1
ATOM 734 N N . GLY A 1 103 ? 7.139 16.840 -9.360 1.00 88.44 103 GLY A N 1
ATOM 735 C CA . GLY A 1 103 ? 6.959 15.928 -8.234 1.00 88.44 103 GLY A CA 1
ATOM 736 C C . GLY A 1 103 ? 5.976 14.790 -8.515 1.00 88.44 103 GLY A C 1
ATOM 737 O O . GLY A 1 103 ? 5.536 14.137 -7.571 1.00 88.44 103 GLY A O 1
ATOM 738 N N . VAL A 1 104 ? 5.633 14.535 -9.783 1.00 92.31 104 VAL A N 1
ATOM 739 C CA . VAL A 1 104 ? 4.694 13.474 -10.167 1.00 92.31 104 VAL A CA 1
ATOM 740 C C . VAL A 1 104 ? 5.454 12.167 -10.423 1.00 92.31 104 VAL A C 1
ATOM 742 O O . VAL A 1 104 ? 6.468 12.187 -11.128 1.00 92.31 104 VAL A O 1
ATOM 745 N N . PRO A 1 105 ? 4.982 11.007 -9.921 1.00 93.19 105 PRO A N 1
ATOM 746 C CA . PRO A 1 105 ? 5.624 9.718 -10.161 1.00 93.19 105 PRO A CA 1
ATOM 747 C C . PRO A 1 105 ? 5.749 9.380 -11.653 1.00 93.19 105 PRO A C 1
ATOM 749 O O . PRO A 1 105 ? 4.769 9.351 -12.406 1.00 93.19 105 PRO A O 1
ATOM 752 N N . VAL A 1 106 ? 6.977 9.089 -12.080 1.00 92.75 106 VAL A N 1
ATOM 753 C CA . VAL A 1 106 ? 7.339 8.683 -13.449 1.00 92.75 106 VAL A CA 1
ATOM 754 C C . VAL A 1 106 ? 7.980 7.301 -13.513 1.00 92.75 106 VAL A C 1
ATOM 756 O O . VAL A 1 106 ? 8.052 6.727 -14.596 1.00 92.75 106 VAL A O 1
ATOM 759 N N . GLY A 1 107 ? 8.445 6.757 -12.387 1.00 91.94 107 GLY A N 1
ATOM 760 C CA . GLY A 1 107 ? 9.107 5.457 -12.349 1.00 91.94 107 GLY A CA 1
ATOM 761 C C . GLY A 1 107 ? 9.374 4.964 -10.931 1.00 91.94 107 GLY A C 1
ATOM 762 O O . GLY A 1 107 ? 9.052 5.634 -9.951 1.00 91.94 107 GLY A O 1
ATOM 763 N N . LEU A 1 108 ? 9.971 3.781 -10.846 1.00 91.56 108 LEU A N 1
ATOM 764 C CA . LEU A 1 108 ? 10.409 3.154 -9.603 1.00 91.56 108 LEU A CA 1
ATOM 765 C C . LEU A 1 108 ? 11.855 2.691 -9.764 1.00 91.56 108 LEU A C 1
ATOM 767 O O . LEU A 1 108 ? 12.240 2.270 -10.857 1.00 91.56 108 LEU A O 1
ATOM 771 N N . GLU A 1 109 ? 12.613 2.702 -8.675 1.00 90.94 109 GLU A N 1
ATOM 772 C CA . GLU A 1 109 ? 13.815 1.885 -8.530 1.00 90.94 109 GLU A CA 1
ATOM 773 C C . GLU A 1 109 ? 13.610 0.869 -7.409 1.00 90.94 109 GLU A C 1
ATOM 775 O O . GLU A 1 109 ? 13.039 1.184 -6.362 1.00 90.94 109 GLU A O 1
ATOM 780 N N . ILE A 1 110 ? 14.067 -0.354 -7.647 1.00 86.56 110 ILE A N 1
ATOM 781 C CA . ILE A 1 110 ? 14.025 -1.468 -6.701 1.00 86.56 110 ILE A CA 1
ATOM 782 C C . ILE A 1 110 ? 15.436 -2.044 -6.648 1.00 86.56 110 ILE A C 1
ATOM 784 O O . ILE A 1 110 ? 16.054 -2.230 -7.697 1.00 86.56 110 ILE A O 1
ATOM 788 N N . ASP A 1 111 ? 15.955 -2.271 -5.441 1.00 85.19 111 ASP A N 1
ATOM 789 C CA . ASP A 1 111 ? 17.317 -2.773 -5.213 1.00 85.19 111 ASP A CA 1
ATOM 790 C C . ASP A 1 111 ? 18.389 -1.949 -5.956 1.00 85.19 111 ASP A C 1
ATOM 792 O O . ASP A 1 111 ? 19.306 -2.478 -6.585 1.00 85.19 111 ASP A O 1
ATOM 796 N N . GLY A 1 112 ? 18.229 -0.620 -5.938 1.00 81.94 112 GLY A N 1
ATOM 797 C CA . GLY A 1 112 ? 19.144 0.328 -6.579 1.00 81.94 112 GLY A CA 1
ATOM 798 C C . GLY A 1 112 ? 19.083 0.371 -8.112 1.00 81.94 112 GLY A C 1
ATOM 799 O O . GLY A 1 112 ? 19.893 1.065 -8.727 1.00 81.94 112 GLY A O 1
ATOM 800 N N . ALA A 1 113 ? 18.144 -0.340 -8.745 1.00 83.25 113 ALA A N 1
ATOM 801 C CA . ALA A 1 113 ? 18.005 -0.389 -10.198 1.00 83.25 113 ALA A CA 1
ATOM 802 C C . ALA A 1 113 ? 16.640 0.144 -10.670 1.00 83.25 113 ALA A C 1
ATOM 804 O O . ALA A 1 113 ? 15.608 -0.197 -10.086 1.00 83.25 113 ALA A O 1
ATOM 805 N N . PRO A 1 114 ? 16.587 0.937 -11.759 1.00 85.88 114 PRO A N 1
ATOM 806 C CA . PRO A 1 114 ? 15.325 1.394 -12.322 1.00 85.88 114 PRO A CA 1
ATOM 807 C C . PRO A 1 114 ? 14.516 0.220 -12.869 1.00 85.88 114 PRO A C 1
ATOM 809 O O . PRO A 1 114 ? 15.014 -0.628 -13.613 1.00 85.88 114 PRO A O 1
ATOM 812 N N . VAL A 1 115 ? 13.230 0.198 -12.539 1.00 86.62 115 VAL A N 1
ATOM 813 C CA . VAL A 1 115 ? 12.308 -0.802 -13.064 1.00 86.62 115 VAL A CA 1
ATOM 814 C C . VAL A 1 115 ? 11.985 -0.458 -14.514 1.00 86.62 115 VAL A C 1
ATOM 816 O O . VAL A 1 115 ? 11.422 0.596 -14.810 1.00 86.62 115 VAL A O 1
ATOM 819 N N . ALA A 1 116 ? 12.312 -1.369 -15.430 1.00 79.12 116 ALA A N 1
ATOM 820 C CA . ALA A 1 116 ? 12.029 -1.225 -16.854 1.00 79.12 116 ALA A CA 1
ATOM 821 C C . ALA A 1 116 ? 10.532 -1.437 -17.147 1.00 79.12 116 ALA A C 1
ATOM 823 O O . ALA A 1 116 ? 10.104 -2.515 -17.561 1.00 79.12 116 ALA A O 1
ATOM 824 N N . THR A 1 117 ? 9.729 -0.399 -16.923 1.00 72.06 117 THR A N 1
ATOM 825 C CA . THR A 1 117 ? 8.291 -0.371 -17.221 1.00 72.06 117 THR A CA 1
ATOM 826 C C . THR A 1 117 ? 7.979 0.679 -18.288 1.00 72.06 117 THR A C 1
ATOM 828 O O . THR A 1 117 ? 8.546 1.769 -18.296 1.00 72.06 117 THR A O 1
ATOM 831 N N . ARG A 1 118 ? 7.058 0.353 -19.205 1.00 66.62 118 ARG A N 1
ATOM 832 C CA . ARG A 1 118 ? 6.564 1.312 -20.212 1.00 66.62 118 ARG A CA 1
ATOM 833 C C . ARG A 1 118 ? 5.508 2.261 -19.648 1.00 66.62 118 ARG A C 1
ATOM 835 O O . ARG A 1 118 ? 5.271 3.314 -20.233 1.00 66.62 118 ARG A O 1
ATOM 842 N N . ALA A 1 119 ? 4.850 1.870 -18.561 1.00 73.12 119 ALA A N 1
ATOM 843 C CA . ALA A 1 119 ? 3.795 2.636 -17.923 1.00 73.12 119 ALA A CA 1
ATOM 844 C C . ALA A 1 119 ? 4.330 3.393 -16.701 1.00 73.12 119 ALA A C 1
ATOM 846 O O . ALA A 1 119 ? 5.300 2.986 -16.056 1.00 73.12 119 ALA A O 1
ATOM 847 N N . ARG A 1 120 ? 3.667 4.503 -16.361 1.00 87.44 120 ARG A N 1
ATOM 848 C CA . ARG A 1 120 ? 3.888 5.159 -15.068 1.00 87.44 120 ARG A CA 1
ATOM 849 C C . ARG A 1 120 ? 3.553 4.182 -13.931 1.00 87.44 120 ARG A C 1
ATOM 851 O O . ARG A 1 120 ? 2.685 3.324 -14.120 1.00 87.44 120 ARG A O 1
ATOM 858 N N . PRO A 1 121 ? 4.196 4.317 -12.758 1.00 91.88 121 PRO A N 1
ATOM 859 C CA . PRO A 1 121 ? 3.820 3.548 -11.581 1.00 91.88 121 PRO A CA 1
ATOM 860 C C . PRO A 1 121 ? 2.322 3.680 -11.307 1.00 91.88 121 PRO A C 1
ATOM 862 O O . PRO A 1 121 ? 1.723 4.731 -11.539 1.00 91.88 121 PRO A O 1
ATOM 865 N N . MET A 1 122 ? 1.713 2.609 -10.807 1.00 95.31 122 MET A N 1
ATOM 866 C CA . MET A 1 122 ? 0.317 2.664 -10.396 1.00 95.31 122 MET A CA 1
ATOM 867 C C . MET A 1 122 ? 0.199 3.573 -9.171 1.00 95.31 122 MET A C 1
ATOM 869 O O . MET A 1 122 ? 0.754 3.250 -8.122 1.00 95.31 122 MET A O 1
ATOM 873 N N . CYS A 1 123 ? -0.538 4.673 -9.310 1.00 96.25 123 CYS A N 1
ATOM 874 C CA . CYS A 1 123 ? -0.817 5.600 -8.220 1.00 96.25 123 CYS A CA 1
ATOM 875 C C . CYS A 1 123 ? -2.211 5.364 -7.630 1.00 96.25 123 CYS A C 1
ATOM 877 O O . CYS A 1 123 ? -3.163 5.048 -8.355 1.00 96.25 123 CYS A O 1
ATOM 879 N N . VAL A 1 124 ? -2.317 5.528 -6.313 1.00 97.31 124 VAL A N 1
ATOM 880 C CA . VAL A 1 124 ? -3.566 5.405 -5.553 1.00 97.31 124 VAL A CA 1
ATOM 881 C C . VAL A 1 124 ? -3.680 6.500 -4.504 1.00 97.31 124 VAL A C 1
ATOM 883 O O . VAL A 1 124 ? -2.667 7.028 -4.049 1.00 97.31 124 VAL A O 1
ATOM 886 N N . MET A 1 125 ? -4.907 6.809 -4.100 1.00 95.94 125 MET A N 1
ATOM 887 C CA . MET A 1 125 ? -5.189 7.756 -3.022 1.00 95.94 125 MET A CA 1
ATOM 888 C C . MET A 1 125 ? -5.243 7.055 -1.653 1.00 95.94 125 MET A C 1
ATOM 890 O O . MET A 1 125 ? -5.614 5.880 -1.573 1.00 95.94 125 MET A O 1
ATOM 894 N N . PRO A 1 126 ? -4.962 7.756 -0.537 1.00 90.88 126 PRO A N 1
ATOM 895 C CA . PRO A 1 126 ? -4.853 7.121 0.779 1.00 90.88 126 PRO A CA 1
ATOM 896 C C . PRO A 1 126 ? -6.197 6.580 1.281 1.00 90.88 126 PRO A C 1
ATOM 898 O O . PRO A 1 126 ? -6.240 5.622 2.049 1.00 90.88 126 PRO A O 1
ATOM 901 N N . GLY A 1 127 ? -7.299 7.193 0.842 1.00 89.56 127 GLY A N 1
ATOM 902 C CA . GLY A 1 127 ? -8.661 6.778 1.172 1.00 89.56 127 GLY A CA 1
ATOM 903 C C . GLY A 1 127 ? -9.213 5.650 0.299 1.00 89.56 127 GLY A C 1
ATOM 904 O O . GLY A 1 127 ? -10.345 5.234 0.523 1.00 89.56 127 GLY A O 1
ATOM 905 N N . GLU A 1 128 ? -8.467 5.164 -0.699 1.00 93.62 128 GLU A N 1
ATOM 906 C CA . GLU A 1 128 ? -8.960 4.087 -1.559 1.00 93.62 128 GLU A CA 1
ATOM 907 C C . GLU A 1 128 ? -9.051 2.756 -0.825 1.00 93.62 128 GLU A C 1
ATOM 909 O O . GLU A 1 128 ? -8.254 2.458 0.062 1.00 93.62 128 GLU A O 1
ATOM 914 N N . GLU A 1 129 ? -10.003 1.924 -1.240 1.00 93.62 129 GLU A N 1
ATOM 915 C CA . GLU A 1 129 ? -10.190 0.597 -0.674 1.00 93.62 129 GLU A CA 1
ATOM 916 C C . GLU A 1 129 ? -9.101 -0.384 -1.135 1.00 93.62 129 GLU A C 1
ATOM 918 O O . GLU A 1 129 ? -8.840 -0.556 -2.326 1.00 93.62 129 GLU A O 1
ATOM 923 N N . VAL A 1 130 ? -8.529 -1.114 -0.180 1.00 94.94 130 VAL A N 1
ATOM 924 C CA . VAL A 1 130 ? -7.501 -2.141 -0.375 1.00 94.94 130 VAL A CA 1
ATOM 925 C C . VAL A 1 130 ? -7.941 -3.200 -1.384 1.00 94.94 130 VAL A C 1
ATOM 927 O O . VAL A 1 130 ? -7.146 -3.575 -2.239 1.00 94.94 130 VAL A O 1
ATOM 930 N N . ALA A 1 131 ? -9.192 -3.668 -1.331 1.00 92.56 131 ALA A N 1
ATOM 931 C CA . ALA A 1 131 ? -9.709 -4.658 -2.277 1.00 92.56 131 ALA A CA 1
ATOM 932 C C . ALA A 1 131 ? -9.763 -4.118 -3.715 1.00 92.56 131 ALA A C 1
ATOM 934 O O . ALA A 1 131 ? -9.314 -4.792 -4.645 1.00 92.56 131 ALA A O 1
ATOM 935 N N . ALA A 1 132 ? -10.238 -2.883 -3.899 1.00 93.88 132 ALA A N 1
ATOM 936 C CA . ALA A 1 132 ? -10.271 -2.226 -5.204 1.00 93.88 132 ALA A CA 1
ATOM 937 C C . ALA A 1 132 ? -8.854 -1.992 -5.757 1.00 93.88 132 ALA A C 1
ATOM 939 O O . ALA A 1 132 ? -8.592 -2.222 -6.941 1.00 93.88 132 ALA A O 1
ATOM 940 N N . VAL A 1 133 ? -7.915 -1.589 -4.898 1.00 96.44 133 VAL A N 1
ATOM 941 C CA . VAL A 1 133 ? -6.504 -1.410 -5.266 1.00 96.44 133 VAL A CA 1
ATOM 942 C C . VAL A 1 133 ? -5.845 -2.738 -5.623 1.00 96.44 133 VAL A C 1
ATOM 944 O O . VAL A 1 133 ? -5.181 -2.820 -6.654 1.00 96.44 133 VAL A O 1
ATOM 947 N N . ALA A 1 134 ? -6.068 -3.797 -4.845 1.00 95.25 134 ALA A N 1
ATOM 948 C CA . ALA A 1 134 ? -5.544 -5.126 -5.140 1.00 95.25 134 ALA A CA 1
ATOM 949 C C . ALA A 1 134 ? -6.077 -5.668 -6.474 1.00 95.25 134 ALA A C 1
ATOM 951 O O . ALA A 1 134 ? -5.308 -6.208 -7.268 1.00 95.25 134 ALA A O 1
ATOM 952 N N . LEU A 1 135 ? -7.365 -5.470 -6.768 1.00 94.69 135 LEU A N 1
ATOM 953 C CA . LEU A 1 135 ? -7.955 -5.865 -8.047 1.00 94.69 135 LEU A CA 1
ATOM 954 C C . LEU A 1 135 ? -7.312 -5.125 -9.230 1.00 94.69 135 LEU A C 1
ATOM 956 O O . LEU A 1 135 ? -6.984 -5.734 -10.246 1.00 94.69 135 LEU A O 1
ATOM 960 N N . ARG A 1 136 ? -7.064 -3.817 -9.101 1.00 95.38 136 ARG A N 1
ATOM 961 C CA . ARG A 1 136 ? -6.321 -3.067 -10.126 1.00 95.38 136 ARG A CA 1
ATOM 962 C C . ARG A 1 136 ? -4.874 -3.554 -10.247 1.00 95.38 136 ARG A C 1
ATOM 964 O O . ARG A 1 136 ? -4.375 -3.704 -11.361 1.00 95.38 136 ARG A O 1
ATOM 971 N N . ALA A 1 137 ? -4.220 -3.860 -9.127 1.00 94.62 137 ALA A N 1
ATOM 972 C CA . ALA A 1 137 ? -2.847 -4.352 -9.109 1.00 94.62 137 ALA A CA 1
ATOM 973 C C . ALA A 1 137 ? -2.697 -5.702 -9.835 1.00 94.62 137 ALA A C 1
ATOM 975 O O . ALA A 1 137 ? -1.708 -5.888 -10.549 1.00 94.62 137 ALA A O 1
ATOM 976 N N . THR A 1 138 ? -3.676 -6.612 -9.719 1.00 93.44 138 THR A N 1
ATOM 977 C CA . THR A 1 138 ? -3.693 -7.901 -10.444 1.00 93.44 138 THR A CA 1
ATOM 978 C C . THR A 1 138 ? -3.999 -7.743 -11.935 1.00 93.44 138 THR A C 1
ATOM 980 O O . THR A 1 138 ? -3.518 -8.538 -12.746 1.00 93.44 138 THR A O 1
ATOM 983 N N . GLY A 1 139 ? -4.728 -6.690 -12.313 1.00 91.88 139 GLY A N 1
ATOM 984 C CA . GLY A 1 139 ? -4.995 -6.324 -13.706 1.00 91.88 139 GLY A CA 1
ATOM 985 C C . GLY A 1 139 ? -3.768 -5.836 -14.487 1.00 91.88 139 GLY A C 1
ATOM 986 O O . GLY A 1 139 ? -3.820 -5.763 -15.714 1.00 91.88 139 GLY A O 1
ATOM 987 N N . ARG A 1 140 ? -2.650 -5.537 -13.809 1.00 91.75 140 ARG A N 1
ATOM 988 C CA . ARG A 1 140 ? -1.401 -5.093 -14.449 1.00 91.75 140 ARG A CA 1
ATOM 989 C C . ARG A 1 140 ? -0.759 -6.194 -15.313 1.00 91.75 140 ARG A C 1
ATOM 991 O O . ARG A 1 140 ? -1.017 -7.386 -15.090 1.00 91.75 140 ARG A O 1
ATOM 998 N N . PRO A 1 141 ? 0.114 -5.834 -16.275 1.00 89.25 141 PRO A N 1
ATOM 999 C CA . PRO A 1 141 ? 0.970 -6.792 -16.974 1.00 89.25 141 PRO A CA 1
ATOM 1000 C C . PRO A 1 141 ? 1.741 -7.683 -15.996 1.00 89.25 141 PRO A C 1
ATOM 1002 O O . PRO A 1 141 ? 2.134 -7.236 -14.922 1.00 89.25 141 PRO A O 1
ATOM 1005 N N . ALA A 1 142 ? 2.001 -8.942 -16.362 1.00 87.75 142 ALA A N 1
ATOM 1006 C CA . ALA A 1 142 ? 2.601 -9.921 -15.448 1.00 87.75 142 ALA A CA 1
ATOM 1007 C C . ALA A 1 142 ? 3.936 -9.460 -14.829 1.00 87.75 142 ALA A C 1
ATOM 1009 O O . ALA A 1 142 ? 4.180 -9.728 -13.657 1.00 87.75 142 ALA A O 1
ATOM 1010 N N . ALA A 1 143 ? 4.758 -8.728 -15.589 1.00 86.00 143 ALA A N 1
ATOM 1011 C CA . ALA A 1 143 ? 6.024 -8.163 -15.116 1.00 86.00 143 ALA A CA 1
ATOM 1012 C C . ALA A 1 143 ? 5.854 -7.028 -14.085 1.00 86.00 143 ALA A C 1
ATOM 1014 O O . ALA A 1 143 ? 6.795 -6.709 -13.370 1.00 86.00 143 ALA A O 1
ATOM 1015 N N . GLU A 1 144 ? 4.663 -6.434 -13.997 1.00 89.50 144 GLU A N 1
ATOM 1016 C CA . GLU A 1 144 ? 4.369 -5.265 -13.165 1.00 89.50 144 GLU A CA 1
ATOM 1017 C C . GLU A 1 144 ? 3.490 -5.595 -11.950 1.00 89.50 144 GLU A C 1
ATOM 1019 O O . GLU A 1 144 ? 3.412 -4.806 -11.012 1.00 89.50 144 GLU A O 1
ATOM 1024 N N . ARG A 1 145 ? 2.824 -6.759 -11.931 1.00 90.88 145 ARG A N 1
ATOM 1025 C CA . ARG A 1 145 ? 1.837 -7.131 -10.896 1.00 90.88 145 ARG A CA 1
ATOM 1026 C C . ARG A 1 145 ? 2.373 -7.103 -9.475 1.00 90.88 145 ARG A C 1
ATOM 1028 O O . ARG A 1 145 ? 1.596 -6.799 -8.577 1.00 90.88 145 ARG A O 1
ATOM 1035 N N . LEU A 1 146 ? 3.653 -7.417 -9.292 1.00 89.31 146 LEU A N 1
ATOM 1036 C CA . LEU A 1 146 ? 4.316 -7.451 -7.987 1.00 89.31 146 LEU A CA 1
ATOM 1037 C C . LEU A 1 146 ? 5.063 -6.154 -7.660 1.00 89.31 146 LEU A C 1
ATOM 1039 O O . LEU A 1 146 ? 5.585 -6.016 -6.560 1.00 89.31 146 LEU A O 1
ATOM 1043 N N . LEU A 1 147 ? 5.101 -5.188 -8.584 1.00 91.62 147 LEU A N 1
ATOM 1044 C CA . LEU A 1 147 ? 5.720 -3.899 -8.302 1.00 91.62 147 LEU A CA 1
ATOM 1045 C C . LEU A 1 147 ? 4.901 -3.144 -7.251 1.00 91.62 147 LEU A C 1
ATOM 1047 O O . LEU A 1 147 ? 3.663 -3.182 -7.319 1.00 91.62 147 LEU A O 1
ATOM 1051 N N . PRO A 1 148 ? 5.552 -2.412 -6.332 1.00 94.00 148 PRO A N 1
ATOM 1052 C CA . PRO A 1 148 ? 4.862 -1.569 -5.370 1.00 94.00 148 PRO A CA 1
ATOM 1053 C C . PRO A 1 148 ? 3.870 -0.610 -6.034 1.00 94.00 148 PRO A C 1
ATOM 1055 O O . PRO A 1 148 ? 4.029 -0.191 -7.185 1.00 94.00 148 PRO A O 1
ATOM 1058 N N . VAL A 1 149 ? 2.828 -0.271 -5.287 1.00 95.81 149 VAL A N 1
ATOM 1059 C CA . VAL A 1 149 ? 1.852 0.756 -5.644 1.00 95.81 149 VAL A CA 1
ATOM 1060 C C . VAL A 1 149 ? 2.269 2.055 -4.961 1.00 95.81 149 VAL A C 1
ATOM 1062 O O . VAL A 1 149 ? 2.646 2.034 -3.793 1.00 95.81 149 VAL A O 1
ATOM 1065 N N . VAL A 1 150 ? 2.216 3.184 -5.661 1.00 96.88 150 VAL A N 1
ATOM 1066 C CA . VAL A 1 150 ? 2.583 4.488 -5.096 1.00 96.88 150 VAL A CA 1
ATOM 1067 C C . VAL A 1 150 ? 1.347 5.133 -4.478 1.00 96.88 150 VAL A C 1
ATOM 1069 O O . VAL A 1 150 ? 0.347 5.350 -5.161 1.00 96.88 150 VAL A O 1
ATOM 1072 N N . CYS A 1 151 ? 1.405 5.461 -3.191 1.00 96.50 151 CYS A N 1
ATOM 1073 C CA . CYS A 1 151 ? 0.377 6.265 -2.544 1.00 96.50 151 CYS A CA 1
ATOM 1074 C C . CYS A 1 151 ? 0.659 7.740 -2.821 1.00 96.50 151 CYS A C 1
ATOM 1076 O O . CYS A 1 151 ? 1.768 8.208 -2.556 1.00 96.50 151 CYS A O 1
ATOM 1078 N N . CYS A 1 152 ? -0.320 8.462 -3.354 1.00 95.81 152 CYS A N 1
ATOM 1079 C CA . CYS A 1 152 ? -0.196 9.877 -3.682 1.00 95.81 152 CYS A CA 1
ATOM 1080 C C . CYS A 1 152 ? -1.188 10.735 -2.896 1.00 95.81 152 CYS A C 1
ATOM 1082 O O . CYS A 1 152 ? -2.239 10.255 -2.476 1.00 95.81 152 CYS A O 1
ATOM 1084 N N . ASP A 1 153 ? -0.856 12.010 -2.717 1.00 88.81 153 ASP A N 1
ATOM 1085 C CA . ASP A 1 153 ? -1.797 13.029 -2.258 1.00 88.81 153 ASP A CA 1
ATOM 1086 C C . ASP A 1 153 ? -2.724 13.514 -3.39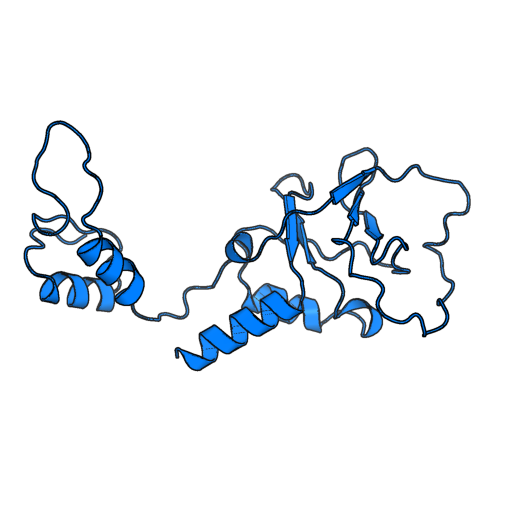2 1.00 88.81 153 ASP A C 1
ATOM 1088 O O . ASP A 1 153 ? -2.656 13.051 -4.533 1.00 88.81 153 ASP A O 1
ATOM 1092 N N . GLU A 1 154 ? -3.602 14.472 -3.081 1.00 90.94 154 GLU A N 1
ATOM 1093 C CA . GLU A 1 154 ? -4.576 15.032 -4.033 1.00 90.94 154 GLU A CA 1
ATOM 1094 C C . GLU A 1 154 ? -3.916 15.789 -5.197 1.00 90.94 154 GLU A C 1
ATOM 1096 O O . GLU A 1 154 ? -4.542 16.002 -6.234 1.00 90.94 154 GLU A O 1
ATOM 1101 N N . LEU A 1 155 ? -2.644 16.171 -5.045 1.00 88.44 155 LEU A N 1
ATOM 1102 C CA . LEU A 1 155 ? -1.834 16.822 -6.072 1.00 88.44 155 LEU A CA 1
ATOM 1103 C C . LEU A 1 155 ? -1.040 15.808 -6.912 1.00 88.44 155 LEU A C 1
ATOM 1105 O O . LEU A 1 155 ? -0.284 16.207 -7.798 1.00 88.44 155 LEU A O 1
ATOM 1109 N N . GLY A 1 156 ? -1.193 14.506 -6.648 1.00 88.75 156 GLY A N 1
ATOM 1110 C CA . GLY A 1 156 ? -0.481 13.436 -7.339 1.00 88.75 156 GLY A CA 1
ATOM 1111 C C . GLY A 1 156 ? 0.971 13.265 -6.890 1.00 88.75 156 GLY A C 1
ATOM 1112 O O . GLY A 1 156 ? 1.738 12.607 -7.594 1.00 88.75 156 GLY A O 1
ATOM 1113 N N . ARG A 1 157 ? 1.368 13.844 -5.751 1.00 92.62 157 ARG A N 1
ATOM 1114 C CA . ARG A 1 157 ? 2.724 13.713 -5.204 1.00 92.62 157 ARG A CA 1
ATOM 1115 C C . ARG A 1 157 ? 2.827 12.460 -4.345 1.00 92.62 157 ARG A C 1
ATOM 1117 O O . ARG A 1 157 ? 1.905 12.193 -3.574 1.00 92.62 157 ARG A O 1
ATOM 1124 N N . PRO A 1 158 ? 3.931 11.702 -4.428 1.00 94.25 158 PRO A N 1
ATOM 1125 C CA . PRO A 1 158 ? 4.087 10.500 -3.628 1.00 94.25 158 PRO A CA 1
ATOM 1126 C C . PRO A 1 158 ? 4.207 10.852 -2.145 1.00 94.25 158 PRO A C 1
ATOM 1128 O O . PRO A 1 158 ? 5.043 11.666 -1.757 1.00 94.25 158 PRO A O 1
ATOM 1131 N N . ILE A 1 159 ? 3.397 10.191 -1.325 1.00 93.94 159 ILE A N 1
ATOM 1132 C CA . ILE A 1 159 ? 3.494 10.228 0.139 1.00 93.94 159 ILE A CA 1
ATOM 1133 C C . ILE A 1 159 ? 4.046 8.918 0.712 1.00 93.94 159 ILE A C 1
ATOM 1135 O O . ILE A 1 159 ? 4.391 8.863 1.884 1.00 93.94 159 ILE A O 1
ATOM 1139 N N . GLY A 1 160 ? 4.127 7.866 -0.108 1.00 93.00 160 GLY A N 1
ATOM 1140 C CA . GLY A 1 160 ? 4.687 6.575 0.270 1.00 93.00 160 GLY A CA 1
ATOM 1141 C C . GLY A 1 160 ? 4.386 5.492 -0.762 1.00 93.00 160 GLY A C 1
ATOM 1142 O O . GLY A 1 160 ? 3.909 5.766 -1.867 1.00 93.00 160 GLY A O 1
ATOM 1143 N N . VAL A 1 161 ? 4.652 4.246 -0.396 1.00 95.56 161 VAL A N 1
ATOM 1144 C CA . VAL A 1 161 ? 4.454 3.060 -1.241 1.00 95.56 161 VAL A CA 1
ATOM 1145 C C . VAL A 1 161 ? 3.737 1.960 -0.475 1.00 95.56 161 VAL A C 1
ATOM 1147 O O . VAL A 1 161 ? 3.784 1.901 0.747 1.00 95.56 161 VAL A O 1
ATOM 1150 N N . ILE A 1 162 ? 3.062 1.076 -1.203 1.00 95.50 162 ILE A N 1
ATOM 1151 C CA . ILE A 1 162 ? 2.460 -0.140 -0.660 1.00 95.50 162 ILE A CA 1
ATOM 1152 C C . ILE A 1 162 ? 3.008 -1.327 -1.441 1.00 95.50 162 ILE A C 1
ATOM 1154 O O . ILE A 1 162 ? 2.793 -1.443 -2.653 1.00 95.50 162 ILE A O 1
ATOM 1158 N N . ALA A 1 163 ? 3.697 -2.231 -0.749 1.00 93.56 163 ALA A N 1
ATOM 1159 C CA . ALA A 1 163 ? 4.080 -3.510 -1.329 1.00 93.56 163 ALA A CA 1
ATOM 1160 C C . ALA A 1 163 ? 2.829 -4.357 -1.616 1.00 93.56 163 ALA A C 1
ATOM 1162 O O . ALA A 1 163 ? 1.889 -4.410 -0.821 1.00 93.56 163 ALA A O 1
ATOM 1163 N N . VAL A 1 164 ? 2.815 -5.061 -2.749 1.00 92.62 164 VAL A N 1
ATOM 1164 C CA . VAL A 1 164 ? 1.656 -5.881 -3.150 1.00 92.62 164 VAL A CA 1
ATOM 1165 C C . VAL A 1 164 ? 1.386 -6.994 -2.136 1.00 92.62 164 VAL A C 1
ATOM 1167 O O . VAL A 1 164 ? 0.230 -7.277 -1.825 1.00 92.62 164 VAL A O 1
ATOM 1170 N N . ASP A 1 165 ? 2.435 -7.542 -1.529 1.00 92.44 165 ASP A N 1
ATOM 1171 C CA . ASP A 1 165 ? 2.315 -8.556 -0.481 1.00 92.44 165 ASP A CA 1
ATOM 1172 C C . ASP A 1 165 ? 1.574 -8.030 0.758 1.00 92.44 165 ASP A C 1
ATOM 1174 O O . ASP A 1 165 ? 0.847 -8.784 1.401 1.00 92.44 165 ASP A O 1
ATOM 1178 N N . ARG A 1 166 ? 1.649 -6.721 1.052 1.00 93.12 166 ARG A N 1
ATOM 1179 C CA . ARG A 1 166 ? 0.872 -6.092 2.136 1.00 93.12 166 ARG A CA 1
ATOM 1180 C C . ARG A 1 166 ? -0.607 -5.977 1.804 1.00 93.12 166 ARG A C 1
ATOM 1182 O O . ARG A 1 166 ? -1.442 -6.165 2.689 1.00 93.12 166 ARG A O 1
ATOM 1189 N N . LEU A 1 167 ? -0.952 -5.725 0.539 1.00 93.19 167 LEU A N 1
ATOM 1190 C CA . LEU A 1 167 ? -2.344 -5.790 0.084 1.00 93.19 167 LEU A CA 1
ATOM 1191 C C . LEU A 1 167 ? -2.889 -7.214 0.252 1.00 93.19 167 LEU A C 1
ATOM 1193 O O . LEU A 1 167 ? -3.987 -7.388 0.776 1.00 93.19 167 LEU A O 1
ATOM 1197 N N . LEU A 1 168 ? -2.110 -8.228 -0.134 1.00 91.81 168 LEU A N 1
ATOM 1198 C CA . LEU A 1 168 ? -2.491 -9.637 -0.007 1.00 91.81 168 LEU A CA 1
ATOM 1199 C C . LEU A 1 168 ? -2.635 -10.068 1.455 1.00 91.81 168 LEU A C 1
ATOM 1201 O O . LEU A 1 168 ? -3.656 -10.650 1.815 1.00 91.81 168 LEU A O 1
ATOM 1205 N N . GLU A 1 169 ? -1.668 -9.736 2.312 1.00 91.38 169 GLU A N 1
ATOM 1206 C CA . GLU A 1 169 ? -1.735 -10.006 3.751 1.00 91.38 169 GLU A CA 1
ATOM 1207 C C . GLU A 1 169 ? -2.969 -9.340 4.379 1.00 91.38 169 GLU A C 1
ATOM 1209 O O . GLU A 1 169 ? -3.685 -9.938 5.189 1.00 91.38 169 GLU A O 1
ATOM 1214 N N . SER A 1 170 ? -3.258 -8.104 3.966 1.00 90.56 170 SER A N 1
ATOM 1215 C CA . SER A 1 170 ? -4.443 -7.372 4.391 1.00 90.56 170 SER A CA 1
ATOM 1216 C C . SER A 1 170 ? -5.732 -8.093 3.958 1.00 90.56 170 SER A C 1
ATOM 1218 O O . SER A 1 170 ? -6.622 -8.352 4.770 1.00 90.56 170 SER A O 1
ATOM 1220 N N . LEU A 1 171 ? -5.842 -8.518 2.706 1.00 91.38 171 LEU A N 1
ATOM 1221 C CA . LEU A 1 171 ? -7.022 -9.252 2.249 1.00 91.38 171 LEU A CA 1
ATOM 1222 C C . LEU A 1 171 ? -7.178 -10.609 2.947 1.00 91.38 171 LEU A C 1
ATOM 1224 O O . LEU A 1 171 ? -8.272 -10.931 3.406 1.00 91.38 171 LEU A O 1
ATOM 1228 N N . ALA A 1 172 ? -6.091 -11.364 3.110 1.00 89.44 172 ALA A N 1
ATOM 1229 C CA . ALA A 1 172 ? -6.105 -12.665 3.776 1.00 89.44 172 ALA A CA 1
ATOM 1230 C C . ALA A 1 172 ? -6.546 -12.558 5.243 1.00 89.44 172 ALA A C 1
ATOM 1232 O O . ALA A 1 172 ? -7.393 -13.322 5.700 1.00 89.44 172 ALA A O 1
ATOM 1233 N N . ARG A 1 173 ? -6.029 -11.566 5.979 1.00 86.00 173 ARG A N 1
ATOM 1234 C CA . ARG A 1 173 ? -6.416 -11.332 7.377 1.00 86.00 173 ARG A CA 1
ATOM 1235 C C . ARG A 1 173 ? -7.880 -10.909 7.504 1.00 86.00 173 ARG A C 1
ATOM 1237 O O . ARG A 1 173 ? -8.543 -11.314 8.455 1.00 86.00 173 ARG A O 1
ATOM 1244 N N . ALA A 1 174 ? -8.376 -10.114 6.553 1.00 82.19 174 ALA A N 1
ATOM 1245 C CA . ALA A 1 174 ? -9.782 -9.723 6.512 1.00 82.19 174 ALA A CA 1
ATOM 1246 C C . ALA A 1 174 ? -10.688 -10.935 6.253 1.00 82.19 174 ALA A C 1
ATOM 1248 O O . ALA A 1 174 ? -11.666 -11.116 6.968 1.00 82.19 174 ALA A O 1
ATOM 1249 N N . ALA A 1 175 ? -10.321 -11.795 5.300 1.00 79.06 175 ALA A N 1
ATOM 1250 C CA . ALA A 1 175 ? -11.058 -13.020 5.001 1.00 79.06 175 ALA A CA 1
ATOM 1251 C C . ALA A 1 175 ? -11.058 -14.020 6.171 1.00 79.06 175 ALA A C 1
ATOM 1253 O O . ALA A 1 175 ? -12.062 -14.674 6.401 1.00 79.06 175 ALA A O 1
ATOM 1254 N N . ALA A 1 176 ? -9.962 -14.121 6.931 1.00 73.81 176 ALA A N 1
ATOM 1255 C CA . ALA A 1 176 ? -9.874 -15.001 8.101 1.00 73.81 176 ALA A CA 1
ATOM 1256 C C . ALA A 1 176 ? -10.662 -14.499 9.328 1.00 73.81 176 ALA A C 1
ATOM 1258 O O . ALA A 1 176 ? -10.822 -15.240 10.294 1.00 73.81 176 ALA A O 1
ATOM 1259 N N . SER A 1 177 ? -11.096 -13.235 9.311 1.00 65.88 177 SER A N 1
ATOM 1260 C CA . SER A 1 177 ? -11.854 -12.593 10.395 1.00 65.88 177 SER A CA 1
ATOM 1261 C C . SER A 1 177 ? -13.339 -12.403 10.050 1.00 65.88 177 SER A C 1
ATOM 1263 O O . SER A 1 177 ? -14.069 -11.817 10.850 1.00 65.88 177 SER A O 1
ATOM 1265 N N . ALA A 1 178 ? -13.753 -12.838 8.854 1.00 57.84 178 ALA A N 1
ATOM 1266 C CA . ALA A 1 178 ? -15.128 -12.845 8.359 1.00 57.84 178 ALA A CA 1
ATOM 1267 C C . ALA A 1 178 ? -15.782 -14.207 8.624 1.00 57.84 178 ALA A C 1
ATOM 1269 O O . ALA A 1 178 ? -16.996 -14.209 8.923 1.00 57.84 178 ALA A O 1
#

Secondary structure (DSSP, 8-state):
-B----SHHHHHHHHHTT-S-B-STTT----SSPPPPPHHHHHHHHHSS-------BGGGGPBP-EEEEPP--TT-TTSS-PPPS-----S-PPPEEEE-TTS-EEEEEETTEE---SSPPPEE-TTSBHHHHHHHHHTS-TTTTTSPEEEE-TTS-EEEEE-HHHHHHHHHHHHTT-

InterPro domains:
  IPR001633 EAL domain [PS50883] (1-44)
  IPR035919 EAL domain superfamily [G3DSA:3.20.20.450] (1-38)
  IPR035919 EAL domain superfamily [SSF141868] (2-34)

Sequence (178 aa):
MAEGIERPGELRSLLGLGVPLGQGYLLGRPAPTMATLPADIAGVLRDGRPGRGGARVVSSLVEDAVVRTRRSVPGDPLVGTPHPRGVAPVAAEAPVVLVDEHGVPVGLEIDGAPVATRARPMCVMPGEEVAAVALRATGRPAAERLLPVVCCDELGRPIGVIAVDRLLESLARAAASA